Protein AF-A0A4Q5YC35-F1 (afdb_monomer_lite)

Secondary structure (DSSP, 8-state):
-HHHHHHTT-------SS--TTSPP-TT--EEEE-SSSEEEEE-SSEEEEEETTTTEEEEEEETTT-TT-----TTS--HHHHHHHHHHHHHHHHHHHHHH--

Radius of gyration: 15.9 Å; chains: 1; bounding box: 37×40×37 Å

pLDDT: mean 83.3, std 10.39, range [4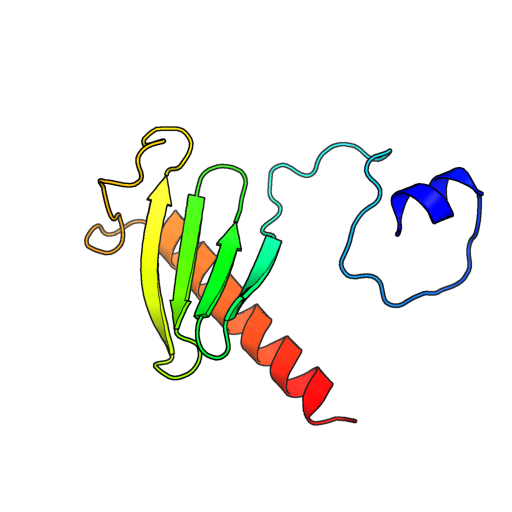7.78, 96.06]

Sequence (103 aa):
MNTVLSYAGSRVSTTSYGKSLLEQPDTTRTIFTKVNNGVYQAINSRYVLGFDADAGRALYCFNYIADAKRERNLLSQKNSAIDSIQNMMKAFLQSASDHYRNR

Structure (mmCIF, N/CA/C/O backbone):
data_AF-A0A4Q5YC35-F1
#
_entry.id   AF-A0A4Q5YC35-F1
#
loop_
_atom_site.group_PDB
_atom_site.id
_atom_site.type_symbol
_atom_site.label_atom_id
_atom_site.label_alt_id
_atom_site.label_comp_id
_atom_site.label_asym_id
_atom_site.label_entity_id
_atom_site.label_seq_id
_atom_site.pdbx_PDB_ins_code
_atom_site.Cartn_x
_atom_site.Cartn_y
_atom_site.Cartn_z
_atom_site.occupancy
_atom_site.B_iso_or_equiv
_atom_site.auth_seq_id
_atom_site.auth_comp_id
_atom_site.auth_asym_id
_atom_site.auth_atom_id
_atom_site.pdbx_PDB_model_num
ATOM 1 N N . MET A 1 1 ? 16.346 -1.890 -11.427 1.00 62.03 1 MET A N 1
ATOM 2 C CA . MET A 1 1 ? 17.087 -2.642 -12.464 1.00 62.03 1 MET A CA 1
ATOM 3 C C . MET A 1 1 ? 16.527 -2.443 -13.878 1.00 62.03 1 MET A C 1
ATOM 5 O O . MET A 1 1 ? 17.329 -2.348 -14.793 1.00 62.03 1 MET A O 1
ATOM 9 N N . ASN A 1 2 ? 15.205 -2.283 -14.074 1.00 65.81 2 ASN A N 1
ATOM 10 C CA . ASN A 1 2 ? 14.628 -2.063 -15.417 1.00 65.81 2 ASN A CA 1
ATOM 11 C C . ASN A 1 2 ? 15.160 -0.833 -16.169 1.00 65.81 2 ASN A C 1
ATOM 13 O O . ASN A 1 2 ? 15.391 -0.929 -17.365 1.00 65.81 2 ASN A O 1
ATOM 17 N N . THR A 1 3 ? 15.423 0.289 -15.492 1.00 71.19 3 THR A N 1
ATOM 18 C CA . THR A 1 3 ? 15.962 1.497 -16.147 1.00 71.19 3 THR A CA 1
ATOM 19 C C . THR A 1 3 ? 17.320 1.254 -16.811 1.00 71.19 3 THR A C 1
ATOM 21 O O . THR A 1 3 ? 17.529 1.660 -17.946 1.00 71.19 3 THR A O 1
ATOM 24 N N . VAL A 1 4 ? 18.231 0.547 -16.132 1.00 75.50 4 VAL A N 1
ATOM 25 C CA . VAL A 1 4 ? 19.581 0.260 -16.653 1.00 75.50 4 VAL A CA 1
ATOM 26 C C . VAL A 1 4 ? 19.516 -0.730 -17.816 1.00 75.50 4 VAL A C 1
ATOM 28 O O . VAL A 1 4 ? 20.183 -0.532 -18.824 1.00 75.50 4 VAL A O 1
ATOM 31 N N . LEU A 1 5 ? 18.671 -1.760 -17.708 1.00 72.81 5 LEU A N 1
ATOM 32 C CA . LEU A 1 5 ? 18.466 -2.740 -18.781 1.00 72.81 5 LEU A CA 1
ATOM 33 C C . LEU A 1 5 ? 17.832 -2.104 -20.026 1.00 72.81 5 LEU A C 1
ATOM 35 O O . LEU A 1 5 ? 18.273 -2.378 -21.140 1.00 72.81 5 LEU A O 1
ATOM 39 N N . SER A 1 6 ? 16.851 -1.219 -19.826 1.00 70.94 6 SER A N 1
ATOM 40 C CA . SER A 1 6 ? 16.214 -0.440 -20.890 1.00 70.94 6 SER A CA 1
ATOM 41 C C . SER A 1 6 ? 17.207 0.502 -21.572 1.00 70.94 6 SER A C 1
ATOM 43 O O . SER A 1 6 ? 17.196 0.592 -22.795 1.00 70.94 6 SER A O 1
ATOM 45 N N . TYR A 1 7 ? 18.081 1.164 -20.806 1.00 75.75 7 TYR A N 1
ATOM 46 C CA . TYR A 1 7 ? 19.133 2.028 -21.348 1.00 75.75 7 TYR A CA 1
ATOM 47 C C . TYR A 1 7 ? 20.177 1.237 -22.150 1.00 75.75 7 TYR A C 1
ATOM 49 O O . TYR A 1 7 ? 20.604 1.669 -23.215 1.00 75.75 7 TYR A O 1
ATOM 57 N N . ALA A 1 8 ? 20.547 0.046 -21.673 1.00 78.50 8 ALA A N 1
ATOM 58 C CA . ALA A 1 8 ? 21.496 -0.846 -22.337 1.00 78.50 8 ALA A CA 1
ATOM 59 C C . ALA A 1 8 ? 20.906 -1.603 -23.548 1.00 78.50 8 ALA A C 1
ATOM 61 O O . ALA A 1 8 ? 21.613 -2.389 -24.175 1.00 78.50 8 ALA A O 1
ATOM 62 N N . GLY A 1 9 ? 19.618 -1.416 -23.867 1.00 73.62 9 GLY A N 1
ATOM 63 C CA . GLY A 1 9 ? 18.949 -2.080 -24.992 1.00 73.62 9 GLY A CA 1
ATOM 64 C C . GLY A 1 9 ? 18.729 -3.589 -24.813 1.00 73.62 9 GLY A C 1
ATOM 65 O O . GLY A 1 9 ? 18.446 -4.288 -25.788 1.00 73.62 9 GLY A O 1
ATOM 66 N N . SER A 1 10 ? 18.849 -4.114 -23.589 1.00 71.19 10 SER A N 1
ATOM 67 C CA . SER A 1 10 ? 18.706 -5.548 -23.317 1.00 71.19 10 SER A CA 1
ATOM 68 C C . SER A 1 10 ? 17.238 -5.981 -23.361 1.00 71.19 10 SER A C 1
ATOM 70 O O . SER A 1 10 ? 16.392 -5.409 -22.677 1.00 71.19 10 SER A O 1
ATOM 72 N N . ARG A 1 11 ? 16.937 -7.023 -24.149 1.00 66.44 11 ARG A N 1
ATOM 73 C CA . ARG A 1 11 ? 15.585 -7.603 -24.314 1.00 66.44 11 ARG A CA 1
ATOM 74 C C . ARG A 1 11 ? 15.395 -8.934 -23.578 1.00 66.44 11 ARG A C 1
ATOM 76 O O . ARG A 1 11 ? 14.447 -9.663 -23.853 1.00 66.44 11 ARG A O 1
ATOM 83 N N . VAL A 1 12 ? 16.311 -9.280 -22.675 1.00 71.12 12 VAL A N 1
ATOM 84 C CA . VAL A 1 12 ? 16.250 -10.538 -21.919 1.00 71.12 12 VAL A CA 1
ATOM 85 C C . VAL A 1 12 ? 15.053 -10.511 -20.965 1.00 71.12 12 VAL A C 1
ATOM 87 O O . VAL A 1 12 ? 14.871 -9.551 -20.216 1.00 71.12 12 VAL A O 1
ATOM 90 N N . SER A 1 13 ? 14.241 -11.573 -20.983 1.00 63.94 13 SER A N 1
ATOM 91 C CA . SER A 1 13 ? 13.099 -11.712 -20.075 1.00 63.94 13 SER A CA 1
ATOM 92 C C . SER A 1 13 ? 13.596 -11.899 -18.643 1.00 63.94 13 SER A C 1
ATOM 94 O O . SER A 1 13 ? 14.311 -12.855 -18.344 1.00 63.94 13 SER A O 1
ATOM 96 N N . THR A 1 14 ? 13.239 -10.974 -17.754 1.00 67.31 14 THR A N 1
ATOM 97 C CA . THR A 1 14 ? 13.576 -11.042 -16.328 1.00 67.31 14 THR A CA 1
ATOM 98 C C . THR A 1 14 ? 12.319 -10.799 -15.502 1.00 67.31 14 THR A C 1
ATOM 100 O O . THR A 1 14 ? 11.474 -9.981 -15.868 1.00 67.31 14 THR A O 1
ATOM 103 N N . THR A 1 15 ? 12.171 -11.499 -14.373 1.00 67.69 15 THR A N 1
ATOM 104 C CA . THR A 1 15 ? 11.099 -11.177 -13.421 1.00 67.69 15 THR A CA 1
ATOM 105 C C . THR A 1 15 ? 11.473 -9.887 -12.699 1.00 67.69 15 THR A C 1
ATOM 107 O O . THR A 1 15 ? 12.364 -9.873 -11.852 1.00 67.69 15 THR A O 1
ATOM 110 N N . SER A 1 16 ? 10.809 -8.790 -13.056 1.00 65.75 16 SER A N 1
ATOM 111 C CA . SER A 1 16 ? 11.063 -7.467 -12.494 1.00 65.75 16 SER A CA 1
ATOM 112 C C . SER A 1 16 ? 9.752 -6.828 -12.059 1.00 65.75 16 SER A C 1
ATOM 114 O O . SER A 1 16 ? 8.843 -6.632 -12.858 1.00 65.75 16 SER A O 1
ATOM 116 N N . TYR A 1 17 ? 9.673 -6.472 -10.779 1.00 70.00 17 TYR A N 1
ATOM 117 C CA . TYR A 1 17 ? 8.524 -5.775 -10.194 1.00 70.00 17 TYR A CA 1
ATOM 118 C C . TYR A 1 17 ? 8.646 -4.239 -10.314 1.00 70.00 17 TYR A C 1
ATOM 120 O O . TYR A 1 17 ? 7.755 -3.494 -9.904 1.00 70.00 17 TYR A O 1
ATOM 128 N N . GLY A 1 18 ? 9.756 -3.734 -10.872 1.00 64.62 18 GLY A N 1
ATOM 129 C CA . GLY A 1 18 ? 9.990 -2.311 -11.150 1.00 64.62 18 GLY A CA 1
ATOM 130 C C . GLY A 1 18 ? 9.594 -1.917 -12.581 1.00 64.62 18 GLY A C 1
ATOM 131 O O . GLY A 1 18 ? 9.527 -2.768 -13.455 1.00 64.62 18 GLY A O 1
ATOM 132 N N . LYS A 1 19 ? 9.380 -0.623 -12.853 1.00 68.88 19 LYS A N 1
ATOM 133 C CA . LYS A 1 19 ? 9.268 -0.095 -14.235 1.00 68.88 19 LYS A CA 1
ATOM 134 C C . LYS A 1 19 ? 10.516 0.723 -14.569 1.00 68.88 19 LYS A C 1
ATOM 136 O O . LYS A 1 19 ? 11.243 1.114 -13.651 1.00 68.88 19 LYS A O 1
ATOM 141 N N . SER A 1 20 ? 10.791 0.923 -15.856 1.00 71.19 20 SER A N 1
ATOM 142 C CA . SER A 1 20 ? 11.837 1.852 -16.284 1.00 71.19 20 SER A CA 1
ATOM 143 C C . SER A 1 20 ? 11.435 3.280 -15.910 1.00 71.19 20 SER A C 1
ATOM 145 O O . SER A 1 20 ? 10.269 3.641 -16.023 1.00 71.19 20 SER A O 1
ATOM 147 N N . LEU A 1 21 ? 12.392 4.091 -15.460 1.00 75.50 21 LEU A N 1
ATOM 148 C CA . LEU A 1 21 ? 12.170 5.523 -15.203 1.00 75.50 21 LEU A CA 1
ATOM 149 C C . LEU A 1 21 ? 12.283 6.380 -16.475 1.00 75.50 21 LEU A C 1
ATOM 151 O O . LEU A 1 21 ? 12.051 7.580 -16.416 1.00 75.50 21 LEU A O 1
ATOM 155 N N . LEU A 1 22 ? 12.671 5.773 -17.602 1.00 75.25 22 LEU A N 1
ATOM 156 C CA . LEU A 1 22 ? 12.728 6.434 -18.912 1.00 75.25 22 LEU A CA 1
ATOM 157 C C . LEU A 1 22 ? 11.348 6.507 -19.587 1.00 75.25 22 LEU A C 1
ATOM 159 O O . LEU A 1 22 ? 11.168 7.238 -20.555 1.00 75.25 22 LEU A O 1
ATOM 163 N N . GLU A 1 23 ? 10.386 5.731 -19.091 1.00 75.31 23 GLU A N 1
ATOM 164 C CA . GLU A 1 23 ? 8.995 5.746 -19.539 1.00 75.31 23 GLU A CA 1
ATOM 165 C C . GLU A 1 23 ? 8.218 6.864 -18.829 1.00 75.31 23 GLU A C 1
ATOM 167 O O . GLU A 1 23 ? 8.622 7.342 -17.767 1.00 75.31 23 GLU A O 1
ATOM 172 N N . GLN A 1 24 ? 7.079 7.279 -19.396 1.00 74.88 24 GLN A N 1
ATOM 173 C CA . GLN A 1 24 ? 6.228 8.278 -18.747 1.00 74.88 24 GLN A CA 1
ATOM 174 C C . GLN A 1 24 ? 5.811 7.821 -17.335 1.00 74.88 24 GLN A C 1
ATOM 176 O O . GLN A 1 24 ? 5.459 6.651 -17.143 1.00 74.88 24 GLN A O 1
ATOM 181 N N . PRO A 1 25 ? 5.823 8.729 -16.341 1.00 69.81 25 PRO A N 1
ATOM 182 C CA . PRO A 1 25 ? 5.476 8.384 -14.972 1.00 69.81 25 PRO A CA 1
ATOM 183 C C . PRO A 1 25 ? 4.009 7.960 -14.865 1.00 69.81 25 PRO A C 1
ATOM 185 O O . PRO A 1 25 ? 3.086 8.726 -15.130 1.00 69.81 25 PRO A O 1
ATOM 188 N N . ASP A 1 26 ? 3.807 6.720 -14.429 1.00 74.12 26 ASP A N 1
ATOM 189 C CA . ASP A 1 26 ? 2.497 6.149 -14.133 1.00 74.12 26 ASP A CA 1
ATOM 190 C C . ASP A 1 26 ? 1.969 6.714 -12.805 1.00 74.12 26 ASP A C 1
ATOM 192 O O . ASP A 1 26 ? 2.375 6.293 -11.719 1.00 74.12 26 ASP A O 1
ATOM 196 N N . THR A 1 27 ? 1.072 7.696 -12.895 1.00 71.88 27 THR A N 1
ATOM 197 C CA . THR A 1 27 ? 0.505 8.416 -11.740 1.00 71.88 27 THR A CA 1
ATOM 198 C C . THR A 1 27 ? -0.533 7.608 -10.961 1.00 71.88 27 THR A C 1
ATOM 200 O O . THR A 1 27 ? -0.901 7.991 -9.844 1.00 71.88 27 THR A O 1
ATOM 203 N N . THR A 1 28 ? -0.985 6.486 -11.526 1.00 77.50 28 THR A N 1
ATOM 204 C CA . THR A 1 28 ? -1.990 5.591 -10.931 1.00 77.50 28 THR A CA 1
ATOM 205 C C . THR A 1 28 ? -1.370 4.431 -10.161 1.00 77.50 28 THR A C 1
ATOM 207 O O . THR A 1 28 ? -2.071 3.669 -9.493 1.00 77.50 28 THR A O 1
ATOM 210 N N . ARG A 1 29 ? -0.045 4.293 -10.233 1.00 83.75 29 ARG A N 1
ATOM 211 C CA . ARG A 1 29 ? 0.670 3.163 -9.663 1.00 83.75 29 ARG A CA 1
ATOM 212 C C . ARG A 1 29 ? 0.670 3.186 -8.135 1.00 83.75 29 ARG A C 1
ATOM 214 O O . ARG A 1 29 ? 1.004 4.189 -7.507 1.00 83.75 29 ARG A O 1
ATOM 221 N N . THR A 1 30 ? 0.422 2.013 -7.560 1.00 89.38 30 THR A N 1
ATOM 222 C CA . THR A 1 30 ? 0.681 1.717 -6.149 1.00 89.38 30 THR A CA 1
ATOM 223 C C . THR A 1 30 ? 1.919 0.828 -6.038 1.00 89.38 30 THR A C 1
ATOM 225 O O . THR A 1 30 ? 2.062 -0.165 -6.753 1.00 89.38 30 THR A O 1
ATOM 228 N N . ILE A 1 31 ? 2.838 1.208 -5.159 1.00 90.19 31 ILE A N 1
ATOM 229 C CA . ILE A 1 31 ? 4.057 0.477 -4.821 1.00 90.19 31 ILE A CA 1
ATOM 230 C C . ILE A 1 31 ? 3.849 -0.227 -3.489 1.00 90.19 31 ILE A C 1
ATOM 232 O O . ILE A 1 31 ? 3.370 0.386 -2.539 1.00 90.19 31 ILE A O 1
ATOM 236 N N . PHE A 1 32 ? 4.258 -1.491 -3.412 1.00 91.75 32 PHE A N 1
ATOM 237 C CA . PHE A 1 32 ? 4.201 -2.287 -2.192 1.00 91.75 32 PHE A CA 1
ATOM 238 C C . PHE A 1 32 ? 5.609 -2.527 -1.657 1.00 91.75 32 PHE A C 1
ATOM 240 O O . PHE A 1 32 ? 6.534 -2.819 -2.417 1.00 91.75 32 PHE A O 1
ATOM 247 N N . THR A 1 33 ? 5.779 -2.395 -0.348 1.00 91.69 33 THR A N 1
ATOM 248 C CA . THR A 1 33 ? 7.061 -2.562 0.346 1.00 91.69 33 THR A CA 1
ATOM 249 C C . THR A 1 33 ? 6.840 -3.341 1.638 1.00 91.69 33 THR A C 1
ATOM 251 O O . THR A 1 33 ? 5.799 -3.204 2.280 1.00 91.69 33 THR A O 1
ATOM 254 N N . LYS A 1 34 ? 7.812 -4.174 2.020 1.00 91.44 34 LYS A N 1
ATOM 255 C CA . LYS A 1 34 ? 7.841 -4.831 3.328 1.00 91.44 34 LYS A CA 1
ATOM 256 C C . LYS A 1 34 ? 8.704 -3.988 4.265 1.00 91.44 34 LYS A C 1
ATOM 258 O O . LYS A 1 34 ? 9.896 -3.833 4.018 1.00 91.44 34 LYS A O 1
ATOM 263 N N . VAL A 1 35 ? 8.103 -3.439 5.318 1.00 89.94 35 VAL A N 1
ATOM 264 C CA . VAL A 1 35 ? 8.794 -2.563 6.281 1.00 89.94 35 VAL A CA 1
ATOM 265 C C . VAL A 1 35 ? 9.497 -3.388 7.352 1.00 89.94 35 VAL A C 1
ATOM 267 O O . VAL A 1 35 ? 10.626 -3.093 7.729 1.00 89.94 35 VAL A O 1
ATOM 270 N N . ASN A 1 36 ? 8.825 -4.426 7.848 1.00 90.56 36 ASN A N 1
ATOM 271 C CA . ASN A 1 36 ? 9.371 -5.395 8.794 1.00 90.56 36 ASN A CA 1
ATOM 272 C C . ASN A 1 36 ? 8.647 -6.743 8.620 1.00 90.56 36 ASN A C 1
ATOM 274 O O . ASN A 1 36 ? 7.928 -6.933 7.640 1.00 90.56 36 ASN A O 1
ATOM 278 N N . ASN A 1 37 ? 8.842 -7.696 9.537 1.00 83.56 37 ASN A N 1
ATOM 279 C CA . ASN A 1 37 ? 8.276 -9.039 9.385 1.00 83.56 37 ASN A CA 1
ATOM 280 C C . ASN A 1 37 ? 6.746 -9.084 9.275 1.00 83.56 37 ASN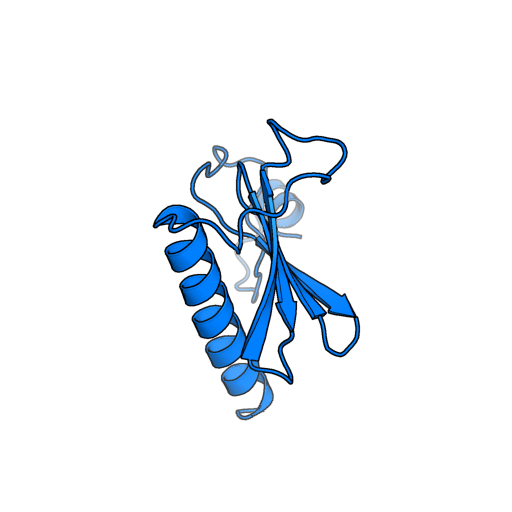 A C 1
ATOM 282 O O . ASN A 1 37 ? 6.272 -9.887 8.476 1.00 83.56 37 ASN A O 1
ATOM 286 N N . GLY A 1 38 ? 6.018 -8.214 9.982 1.00 86.56 38 GLY A N 1
ATOM 287 C CA . GLY A 1 38 ? 4.548 -8.205 9.995 1.00 86.56 38 GLY A CA 1
ATOM 288 C C . GLY A 1 38 ? 3.909 -7.024 9.258 1.00 86.56 38 GLY A C 1
ATOM 289 O O . GLY A 1 38 ? 2.720 -7.056 8.956 1.00 86.56 38 GLY A O 1
ATOM 290 N N . VAL A 1 39 ? 4.672 -5.974 8.932 1.00 92.81 39 VAL A N 1
ATOM 291 C CA . VAL A 1 39 ? 4.129 -4.729 8.366 1.00 92.81 39 VAL A CA 1
ATOM 292 C C . VAL A 1 39 ? 4.547 -4.532 6.916 1.00 92.81 39 VAL A C 1
ATOM 294 O O . VAL A 1 39 ? 5.733 -4.414 6.589 1.00 92.81 39 VAL A O 1
ATOM 297 N N . TYR A 1 40 ? 3.540 -4.392 6.061 1.00 94.88 40 TYR A N 1
ATOM 298 C CA . TYR A 1 40 ? 3.663 -3.989 4.667 1.00 94.88 40 TYR A CA 1
ATOM 299 C C . TYR A 1 40 ? 3.155 -2.561 4.478 1.00 94.88 40 TYR A C 1
ATOM 301 O O . TYR A 1 40 ? 2.291 -2.082 5.212 1.00 94.88 40 TYR A O 1
ATOM 309 N N . GLN A 1 41 ? 3.684 -1.868 3.478 1.00 95.12 41 GLN A N 1
ATOM 310 C CA . GLN A 1 41 ? 3.249 -0.535 3.086 1.00 95.12 41 GLN A CA 1
ATOM 311 C C . GLN A 1 41 ? 2.810 -0.509 1.629 1.00 95.12 41 G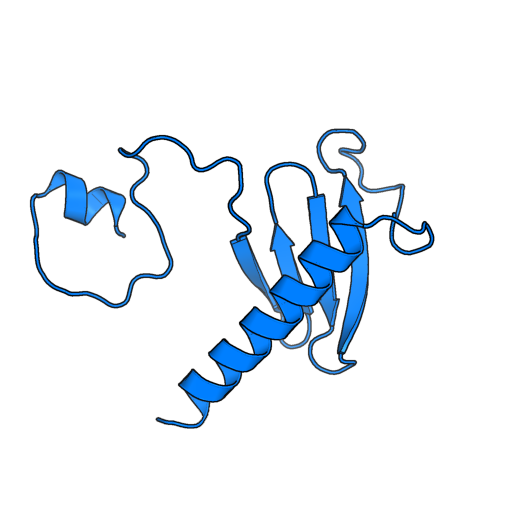LN A C 1
ATOM 313 O O . GLN A 1 41 ? 3.503 -1.042 0.766 1.00 95.12 41 GLN A O 1
ATOM 318 N N . ALA A 1 42 ? 1.676 0.137 1.364 1.00 94.25 42 ALA A N 1
ATOM 319 C CA . ALA A 1 42 ? 1.247 0.527 0.027 1.00 94.25 42 ALA A CA 1
ATOM 320 C C . ALA A 1 42 ? 1.388 2.043 -0.117 1.00 94.25 42 ALA A C 1
ATOM 322 O O . ALA A 1 42 ? 0.884 2.800 0.714 1.00 94.25 42 ALA A O 1
ATOM 323 N N . ILE A 1 43 ? 2.078 2.480 -1.165 1.00 93.12 43 ILE A N 1
ATOM 324 C CA . ILE A 1 43 ? 2.378 3.886 -1.437 1.00 93.12 43 ILE A CA 1
ATOM 325 C C . ILE A 1 43 ? 1.910 4.197 -2.851 1.00 93.12 43 ILE A C 1
ATOM 327 O O . ILE A 1 43 ? 2.376 3.573 -3.803 1.00 93.12 43 ILE A O 1
ATOM 331 N N . ASN A 1 44 ? 1.007 5.158 -3.000 1.00 90.81 44 ASN A N 1
ATOM 332 C CA . ASN A 1 44 ? 0.654 5.714 -4.306 1.00 90.81 44 ASN A CA 1
ATOM 333 C C . ASN A 1 44 ? 1.003 7.204 -4.355 1.00 90.81 44 ASN A C 1
ATOM 335 O O . ASN A 1 44 ? 1.691 7.702 -3.473 1.00 90.81 44 ASN A O 1
ATOM 339 N N . SER A 1 45 ? 0.529 7.923 -5.371 1.00 88.19 45 SER A N 1
ATOM 340 C CA . SER A 1 45 ? 0.825 9.346 -5.579 1.00 88.19 45 SER A CA 1
ATOM 341 C C . SER A 1 45 ? 0.318 10.299 -4.483 1.00 88.19 45 SER A C 1
ATOM 343 O O . SER A 1 45 ? 0.697 11.471 -4.486 1.00 88.19 45 SER A O 1
ATOM 345 N N . ARG A 1 46 ? -0.532 9.839 -3.552 1.00 89.75 46 ARG A N 1
ATOM 346 C CA . ARG A 1 46 ? -1.148 10.694 -2.521 1.00 89.75 46 ARG A CA 1
ATOM 347 C C . ARG A 1 46 ? -1.155 10.097 -1.117 1.00 89.75 46 ARG A C 1
ATOM 349 O O . ARG A 1 46 ? -1.144 10.842 -0.138 1.00 89.75 46 ARG A O 1
ATOM 356 N N . TYR A 1 47 ? -1.197 8.776 -1.008 1.00 92.50 47 TYR A N 1
ATOM 357 C CA . TYR A 1 47 ? -1.424 8.067 0.240 1.00 92.50 47 TYR A CA 1
ATOM 358 C C . TYR A 1 47 ? -0.313 7.072 0.549 1.00 92.50 47 TYR A C 1
ATOM 360 O O . TYR A 1 47 ? 0.257 6.442 -0.344 1.00 92.50 47 TYR A O 1
ATOM 368 N N . VAL A 1 48 ? -0.064 6.903 1.846 1.00 93.75 48 VAL A N 1
ATOM 369 C CA . VAL A 1 48 ? 0.711 5.794 2.400 1.00 93.75 48 VAL A CA 1
ATOM 370 C C . VAL A 1 48 ? -0.164 5.019 3.380 1.00 93.75 48 VAL A C 1
ATOM 372 O O . VAL A 1 48 ? -0.677 5.585 4.347 1.00 93.75 48 VAL A O 1
ATOM 375 N N . LEU A 1 49 ? -0.341 3.728 3.114 1.00 95.06 49 LEU A N 1
ATOM 376 C CA . LEU A 1 49 ? -1.093 2.788 3.939 1.00 95.06 49 LEU A CA 1
ATOM 377 C C . LEU A 1 49 ? -0.119 1.799 4.579 1.00 95.06 49 LEU A C 1
ATOM 379 O O . LEU A 1 49 ? 0.602 1.114 3.860 1.00 95.06 49 LEU A O 1
ATOM 383 N N . GLY A 1 50 ? -0.130 1.693 5.904 1.00 95.12 50 GLY A N 1
ATOM 384 C 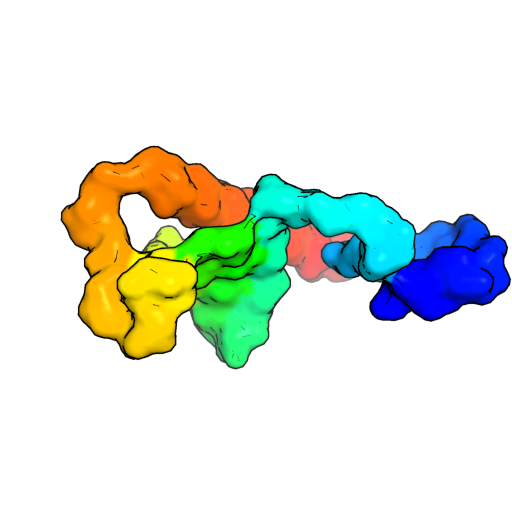CA . GLY A 1 50 ? 0.507 0.599 6.635 1.00 95.12 50 GLY A CA 1
ATOM 385 C C . GLY A 1 50 ? -0.490 -0.525 6.883 1.00 95.12 50 GLY A C 1
ATOM 386 O O . GLY A 1 50 ? -1.607 -0.269 7.335 1.00 95.12 50 GLY A O 1
ATOM 387 N N . PHE A 1 51 ? -0.090 -1.759 6.610 1.00 96.06 51 PHE A N 1
ATOM 388 C CA . PHE A 1 51 ? -0.929 -2.944 6.718 1.00 96.06 51 PHE A CA 1
ATOM 389 C C . PHE A 1 51 ? -0.211 -4.028 7.513 1.00 96.06 51 PHE A C 1
ATOM 391 O O . PHE A 1 51 ? 0.934 -4.363 7.216 1.00 96.06 51 PHE A O 1
ATOM 398 N N . ASP A 1 52 ? -0.895 -4.556 8.518 1.00 94.12 52 ASP A N 1
ATOM 399 C CA . ASP A 1 52 ? -0.455 -5.714 9.283 1.00 94.12 52 ASP A CA 1
ATOM 400 C C . ASP A 1 52 ? -0.882 -6.973 8.528 1.00 94.12 52 ASP A C 1
ATOM 402 O O . ASP A 1 52 ? -2.079 -7.239 8.371 1.00 94.12 52 ASP A O 1
ATOM 406 N N . ALA A 1 53 ? 0.097 -7.700 7.995 1.00 89.81 53 ALA A N 1
ATOM 407 C CA . ALA A 1 53 ? -0.147 -8.906 7.217 1.00 89.81 53 ALA A CA 1
ATOM 408 C C . ALA A 1 53 ? -0.612 -10.076 8.094 1.00 89.81 53 ALA A C 1
ATOM 410 O O . ALA A 1 53 ? -1.390 -10.898 7.613 1.00 89.81 53 ALA A O 1
ATOM 411 N N . ASP A 1 54 ? -0.200 -10.117 9.364 1.00 88.19 54 ASP A N 1
ATOM 412 C CA . ASP A 1 54 ? -0.558 -11.187 10.298 1.00 88.19 54 ASP A CA 1
ATOM 413 C C . ASP A 1 54 ? -1.993 -10.996 10.809 1.00 88.19 54 ASP A C 1
ATOM 415 O O . ASP A 1 54 ? -2.795 -11.930 10.828 1.00 88.19 54 ASP A O 1
ATOM 419 N N . ALA A 1 55 ? -2.355 -9.758 11.162 1.00 89.69 55 ALA A N 1
ATOM 420 C CA . ALA A 1 55 ? -3.701 -9.406 11.616 1.00 89.69 55 ALA A CA 1
ATOM 421 C C . ALA A 1 55 ? -4.694 -9.137 10.468 1.00 89.69 55 ALA A C 1
ATOM 423 O O . ALA A 1 55 ? -5.884 -8.930 10.718 1.00 89.69 55 ALA A O 1
ATOM 424 N N . GLY A 1 56 ? -4.227 -9.076 9.217 1.00 89.19 56 GLY A N 1
ATOM 425 C CA . GLY A 1 56 ? -5.068 -8.858 8.038 1.00 89.19 56 GLY A CA 1
ATOM 426 C C . GLY A 1 56 ? -5.7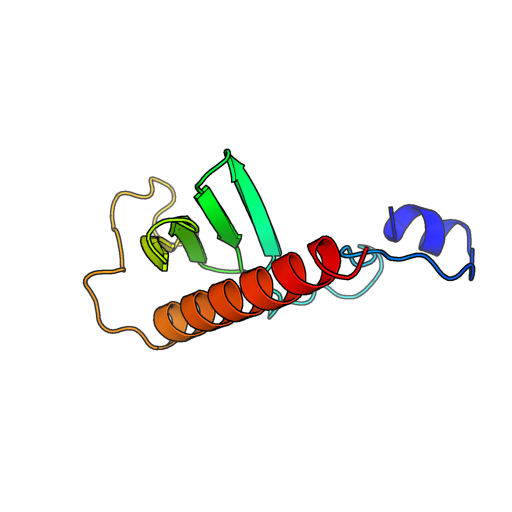76 -7.498 8.003 1.00 89.19 56 GLY A C 1
ATOM 427 O O . GLY A 1 56 ? -6.845 -7.375 7.392 1.00 89.19 56 GLY A O 1
ATOM 428 N N . ARG A 1 57 ? -5.214 -6.469 8.653 1.00 91.81 57 ARG A N 1
ATOM 429 C CA . ARG A 1 57 ? -5.859 -5.153 8.810 1.00 91.81 57 ARG A CA 1
ATOM 430 C C . ARG A 1 57 ? -4.909 -3.984 8.582 1.00 91.81 57 ARG A C 1
ATOM 432 O O . ARG A 1 57 ? -3.711 -4.056 8.843 1.00 91.81 57 ARG A O 1
ATOM 439 N N . ALA A 1 58 ? -5.473 -2.858 8.155 1.00 93.62 58 ALA A N 1
ATOM 440 C CA . ALA A 1 58 ? -4.730 -1.611 8.067 1.00 93.62 58 ALA A CA 1
ATOM 441 C C . ALA A 1 58 ? -4.411 -1.049 9.464 1.00 93.62 58 ALA A C 1
ATOM 443 O O . ALA A 1 58 ? -5.257 -1.053 10.359 1.00 93.62 58 ALA A O 1
ATOM 444 N N . LEU A 1 59 ? -3.188 -0.545 9.629 1.00 93.50 59 LEU A N 1
ATOM 445 C CA . LEU A 1 59 ? -2.695 0.098 10.850 1.00 93.50 59 LEU A CA 1
ATOM 446 C C . LEU A 1 59 ? -2.844 1.620 10.782 1.00 93.50 59 LEU A C 1
ATOM 448 O O . LEU A 1 59 ? -3.266 2.260 11.744 1.00 93.50 59 LEU A O 1
ATOM 452 N N . TYR A 1 60 ? -2.512 2.201 9.631 1.00 93.44 60 TYR A N 1
ATOM 453 C CA . TYR A 1 60 ? -2.644 3.631 9.374 1.00 93.44 60 TYR A CA 1
ATOM 454 C C . TYR A 1 60 ? -2.806 3.912 7.887 1.00 93.44 60 TYR A C 1
ATOM 456 O O . TYR A 1 60 ? -2.306 3.159 7.053 1.00 93.44 60 TYR A O 1
ATOM 464 N N . CYS A 1 61 ? -3.447 5.030 7.560 1.00 93.56 61 CYS A N 1
ATOM 465 C CA . CYS A 1 61 ? -3.457 5.598 6.218 1.00 93.56 61 CYS A CA 1
ATOM 466 C C . CYS A 1 61 ? -3.272 7.111 6.310 1.00 93.56 61 CYS A C 1
ATOM 468 O O . CYS A 1 61 ? -4.088 7.787 6.933 1.00 93.56 61 CYS A O 1
ATOM 470 N N . PHE A 1 62 ? -2.238 7.650 5.669 1.00 94.12 62 PHE A N 1
ATOM 471 C CA . PHE A 1 62 ? -1.943 9.084 5.681 1.00 94.12 62 PHE A CA 1
ATOM 472 C C . PHE A 1 62 ? -1.943 9.652 4.269 1.00 94.12 62 PHE A C 1
ATOM 474 O O . PHE A 1 62 ? -1.446 9.013 3.342 1.00 94.12 62 PHE A O 1
ATOM 481 N N . ASN A 1 63 ? -2.455 10.872 4.109 1.00 92.19 63 ASN A N 1
ATOM 482 C CA . ASN A 1 63 ? -2.240 11.665 2.901 1.00 92.19 63 ASN A CA 1
ATOM 483 C C . ASN A 1 63 ? -0.924 12.434 3.057 1.00 92.19 63 ASN A C 1
ATOM 485 O O . ASN A 1 63 ? -0.912 13.517 3.633 1.00 92.19 63 ASN A O 1
ATOM 489 N N . TYR A 1 64 ? 0.178 11.884 2.556 1.00 88.31 64 TYR A N 1
ATOM 490 C CA . TYR A 1 64 ? 1.507 12.453 2.797 1.00 88.31 64 TYR A CA 1
ATOM 491 C C . TYR A 1 64 ? 1.759 13.770 2.041 1.00 88.31 64 TYR A C 1
ATOM 493 O O . TYR A 1 64 ? 2.730 14.459 2.342 1.00 88.31 64 TYR A O 1
ATOM 501 N N . ILE A 1 65 ? 0.893 14.131 1.084 1.00 88.19 65 ILE A N 1
ATOM 502 C CA . ILE A 1 65 ? 0.942 15.421 0.381 1.00 88.19 65 ILE A CA 1
ATOM 503 C C . ILE A 1 65 ? 0.329 16.528 1.246 1.00 88.19 65 ILE A C 1
ATOM 505 O O . ILE A 1 65 ? 0.907 17.599 1.390 1.00 88.19 65 ILE A O 1
ATOM 509 N N . ALA A 1 66 ? -0.848 16.275 1.825 1.00 88.50 66 ALA A N 1
ATOM 510 C CA . ALA A 1 66 ? -1.565 17.262 2.641 1.00 88.50 66 ALA A CA 1
ATOM 511 C C . ALA A 1 66 ? -1.184 17.222 4.133 1.00 88.50 66 ALA A C 1
ATOM 513 O O . ALA A 1 66 ? -1.559 18.110 4.899 1.00 88.50 66 ALA A O 1
ATOM 514 N N . ASP A 1 67 ? -0.491 16.169 4.558 1.00 88.62 67 ASP A N 1
ATOM 515 C CA . ASP A 1 67 ? -0.084 15.927 5.935 1.00 88.62 67 ASP A CA 1
ATOM 516 C C . ASP A 1 67 ? 1.313 15.295 5.970 1.00 88.62 67 ASP A C 1
ATOM 518 O O . ASP A 1 67 ? 1.496 14.097 6.199 1.00 88.62 67 ASP A O 1
ATOM 522 N N . ALA A 1 68 ? 2.321 16.133 5.721 1.00 83.94 68 ALA A N 1
ATOM 523 C CA . ALA A 1 68 ? 3.722 15.721 5.716 1.00 83.94 68 ALA A CA 1
ATOM 524 C C . ALA A 1 68 ? 4.184 15.158 7.075 1.00 83.94 68 ALA A C 1
ATOM 526 O O . ALA A 1 68 ? 5.079 14.313 7.114 1.00 83.94 68 ALA A O 1
ATOM 527 N N . LYS A 1 69 ? 3.559 15.593 8.180 1.00 87.31 69 LYS A N 1
ATOM 528 C CA . LYS A 1 69 ? 3.864 15.123 9.541 1.00 87.31 69 LYS A CA 1
ATOM 529 C C . LYS A 1 69 ? 3.157 13.816 9.910 1.00 87.31 69 LYS A C 1
ATOM 531 O O . LYS A 1 69 ? 3.543 13.199 10.897 1.00 87.31 69 LYS A O 1
ATOM 536 N N . ARG A 1 70 ? 2.196 13.355 9.095 1.00 85.88 70 ARG A N 1
ATOM 537 C CA . ARG A 1 70 ? 1.444 12.099 9.285 1.00 85.88 70 ARG A CA 1
ATOM 538 C C . ARG A 1 70 ? 0.694 12.053 10.620 1.00 85.88 70 ARG A C 1
ATOM 540 O O . ARG A 1 70 ? 0.654 11.026 11.290 1.00 85.88 70 ARG A O 1
ATOM 547 N N . GLU A 1 71 ? 0.103 13.174 11.008 1.00 87.12 71 GLU A N 1
ATOM 548 C CA . GLU A 1 71 ? -0.635 13.305 12.268 1.00 87.12 71 GLU A CA 1
ATOM 549 C C . GLU A 1 71 ? -2.102 12.858 12.126 1.00 87.12 71 GLU A C 1
ATOM 551 O O . GLU A 1 71 ? -2.737 12.447 13.098 1.00 87.12 71 GLU A O 1
ATOM 556 N N . ARG A 1 72 ? -2.657 12.893 10.909 1.00 87.38 72 ARG A N 1
ATOM 557 C CA . ARG A 1 72 ? -4.071 12.619 10.620 1.00 87.38 72 ARG A CA 1
ATOM 558 C C . ARG A 1 72 ? -4.256 11.255 9.972 1.00 87.38 72 ARG A C 1
ATOM 560 O O . ARG A 1 72 ? -4.223 11.116 8.749 1.00 87.38 72 ARG A O 1
ATOM 567 N N . ASN A 1 73 ? -4.509 10.245 10.803 1.00 90.88 73 ASN A N 1
ATOM 568 C CA . ASN A 1 73 ? -4.866 8.912 10.325 1.00 90.88 73 ASN A CA 1
ATOM 569 C C . ASN A 1 73 ? -6.272 8.919 9.708 1.00 90.88 73 ASN A C 1
ATOM 571 O O . ASN A 1 73 ? -7.254 9.256 10.366 1.00 90.88 73 ASN A O 1
ATOM 575 N N . LEU A 1 74 ? -6.361 8.518 8.444 1.00 91.25 74 LEU A N 1
ATOM 576 C CA . LEU A 1 74 ? -7.593 8.532 7.665 1.00 91.25 74 LEU A CA 1
ATOM 577 C C . LEU A 1 74 ? -8.392 7.223 7.758 1.00 91.25 74 LEU A C 1
ATOM 579 O O . LEU A 1 74 ? -9.460 7.133 7.163 1.00 91.25 74 LEU A O 1
ATOM 583 N N . LEU A 1 75 ? -7.915 6.213 8.495 1.00 89.06 75 LEU A N 1
ATOM 584 C CA . LEU A 1 75 ? -8.613 4.923 8.616 1.00 89.06 75 LEU A CA 1
ATOM 585 C C . LEU A 1 75 ? -9.981 5.001 9.300 1.00 89.06 75 LEU A C 1
ATOM 587 O O . LEU A 1 75 ? -10.833 4.156 9.051 1.00 89.06 75 LEU A O 1
ATOM 591 N N . SER A 1 76 ? -10.194 5.989 10.166 1.00 83.06 76 SER A N 1
ATOM 592 C CA . SER A 1 76 ? -11.473 6.201 10.851 1.00 83.06 76 SER A CA 1
ATOM 593 C C . SER A 1 76 ? -12.524 6.877 9.964 1.00 83.06 76 SER A C 1
ATOM 595 O O . SER A 1 76 ? -13.687 6.967 10.354 1.00 83.06 76 SER A O 1
ATOM 597 N N . GLN A 1 77 ? -12.141 7.352 8.776 1.00 84.94 77 GLN A N 1
ATOM 598 C CA . GLN A 1 77 ? -13.032 8.031 7.844 1.00 84.94 77 GLN A CA 1
ATOM 599 C C . GLN A 1 77 ? -13.410 7.100 6.696 1.00 84.94 77 GLN A C 1
ATOM 601 O O . GLN A 1 77 ? -12.558 6.443 6.101 1.00 84.94 77 GLN A O 1
ATOM 606 N N . LYS A 1 78 ? -14.696 7.085 6.333 1.00 80.88 78 LYS A N 1
ATOM 607 C CA . LYS A 1 78 ? -15.158 6.340 5.160 1.00 80.88 78 LYS A CA 1
ATOM 608 C C . LYS A 1 78 ? -14.611 7.011 3.900 1.00 80.88 78 LYS A C 1
ATOM 610 O O . LYS A 1 78 ? -15.001 8.132 3.577 1.00 80.88 78 LYS A O 1
ATOM 615 N N . ASN A 1 79 ? -13.695 6.342 3.205 1.00 85.94 79 ASN A N 1
ATOM 616 C CA . ASN A 1 79 ? -13.035 6.886 2.024 1.00 85.94 79 ASN A CA 1
ATOM 617 C C . ASN A 1 79 ? -12.739 5.768 1.017 1.00 85.94 79 ASN A C 1
ATOM 619 O O . ASN A 1 79 ? -11.887 4.913 1.251 1.00 85.94 79 ASN A O 1
ATOM 623 N N . SER A 1 80 ? -13.396 5.830 -0.141 1.00 86.62 80 SER A N 1
ATOM 624 C CA . SER A 1 80 ? -13.288 4.817 -1.196 1.00 86.62 80 SER A CA 1
ATOM 625 C C . SER A 1 80 ? -11.870 4.650 -1.747 1.00 86.62 80 SER A C 1
ATOM 627 O O . SER A 1 80 ? -11.504 3.558 -2.182 1.00 86.62 80 SER A O 1
ATOM 629 N N . ALA A 1 81 ? -11.040 5.697 -1.708 1.00 86.06 81 ALA A N 1
ATOM 630 C CA . ALA A 1 81 ? -9.644 5.597 -2.122 1.00 86.06 81 ALA A CA 1
ATOM 631 C C . ALA A 1 81 ? -8.831 4.736 -1.145 1.00 86.06 81 ALA A C 1
ATOM 633 O O . ALA A 1 81 ? -7.963 3.976 -1.570 1.00 86.06 81 ALA A O 1
ATOM 634 N N . ILE A 1 82 ? -9.134 4.817 0.152 1.00 88.56 82 ILE A N 1
ATOM 635 C CA . ILE A 1 82 ? -8.471 4.016 1.188 1.00 88.56 82 ILE A CA 1
ATOM 636 C C . ILE A 1 82 ? -8.905 2.560 1.065 1.00 88.56 82 ILE A C 1
ATOM 638 O O . ILE A 1 82 ? -8.050 1.676 1.052 1.00 88.56 82 ILE A O 1
ATOM 642 N N . ASP A 1 83 ? -10.207 2.322 0.897 1.00 90.56 83 ASP A N 1
ATOM 643 C CA . ASP A 1 83 ? -10.760 0.979 0.691 1.00 90.56 83 ASP A CA 1
ATOM 644 C C . ASP A 1 83 ? -10.122 0.304 -0.534 1.00 90.56 83 ASP A C 1
ATOM 646 O O . ASP A 1 83 ? -9.718 -0.859 -0.484 1.00 90.56 83 ASP A O 1
ATOM 650 N N . SER A 1 84 ? -9.951 1.059 -1.624 1.00 90.50 84 SER A N 1
ATOM 651 C CA . SER A 1 84 ? -9.282 0.589 -2.838 1.00 90.50 84 SER A CA 1
ATOM 652 C C . SER A 1 84 ? -7.829 0.174 -2.578 1.00 90.50 84 SER A C 1
ATOM 654 O O . SER A 1 84 ? -7.435 -0.942 -2.921 1.00 90.50 84 SER A O 1
ATOM 656 N N . ILE A 1 85 ? -7.037 1.012 -1.896 1.00 91.25 85 ILE A N 1
ATOM 657 C CA . ILE A 1 85 ? -5.632 0.696 -1.577 1.00 91.25 85 ILE A CA 1
ATOM 658 C C . ILE A 1 85 ? -5.537 -0.510 -0.632 1.00 91.25 85 ILE A C 1
ATOM 660 O O . ILE A 1 85 ? -4.653 -1.353 -0.802 1.00 91.25 85 ILE A O 1
ATOM 664 N N . GLN A 1 86 ? -6.448 -0.636 0.335 1.00 92.25 86 GLN A N 1
ATOM 665 C CA . GLN A 1 86 ? -6.503 -1.808 1.212 1.00 92.25 86 GLN A CA 1
ATOM 666 C C . GLN A 1 86 ? -6.787 -3.091 0.427 1.00 92.25 86 GLN A C 1
ATOM 668 O O . GLN A 1 86 ? -6.122 -4.104 0.649 1.00 92.25 86 GLN A O 1
ATOM 673 N N . ASN A 1 87 ? -7.732 -3.056 -0.513 1.00 92.00 87 ASN A N 1
ATOM 674 C CA . ASN A 1 87 ? -8.033 -4.205 -1.366 1.00 92.00 87 ASN A CA 1
ATOM 675 C C . ASN A 1 87 ? -6.848 -4.566 -2.271 1.00 92.00 87 ASN A C 1
ATOM 677 O O . ASN A 1 87 ? -6.508 -5.742 -2.385 1.00 92.00 87 ASN A O 1
ATOM 681 N N . MET A 1 88 ? -6.166 -3.569 -2.843 1.00 91.94 88 MET A N 1
ATOM 682 C CA . MET A 1 88 ? -4.941 -3.797 -3.615 1.00 91.94 88 MET A CA 1
ATOM 683 C C . MET A 1 88 ? -3.832 -4.430 -2.764 1.00 91.94 88 MET A C 1
ATOM 685 O O . MET A 1 88 ? -3.150 -5.335 -3.238 1.00 91.94 88 MET A O 1
ATOM 689 N N . MET A 1 89 ? -3.667 -4.003 -1.507 1.00 93.56 89 MET A N 1
ATOM 690 C CA . MET A 1 89 ? -2.704 -4.611 -0.583 1.00 93.56 89 MET A CA 1
ATOM 691 C C . MET A 1 89 ? -3.035 -6.081 -0.307 1.00 93.56 89 MET A C 1
ATOM 693 O O . MET A 1 89 ? -2.151 -6.932 -0.372 1.00 93.56 89 MET A O 1
ATOM 697 N N . LYS A 1 90 ? -4.307 -6.401 -0.044 1.00 92.44 90 LYS A N 1
ATOM 698 C CA . LYS A 1 90 ? -4.743 -7.790 0.164 1.00 92.44 90 LYS A CA 1
ATOM 699 C C . LYS A 1 90 ? -4.461 -8.655 -1.066 1.00 92.44 90 LYS A C 1
ATOM 701 O O . LYS A 1 90 ? -3.898 -9.735 -0.921 1.00 92.44 90 LYS A O 1
ATOM 706 N N . ALA A 1 91 ? -4.783 -8.157 -2.260 1.00 90.56 91 ALA A N 1
ATOM 707 C CA . ALA A 1 91 ? -4.499 -8.853 -3.513 1.00 90.56 91 ALA A CA 1
ATOM 708 C C . ALA A 1 91 ? -2.988 -9.052 -3.734 1.00 90.56 91 ALA A C 1
ATOM 710 O O . ALA A 1 91 ? -2.557 -10.131 -4.127 1.00 90.56 91 ALA A O 1
ATOM 711 N N . PHE A 1 92 ? -2.166 -8.042 -3.428 1.00 90.88 92 PHE A N 1
ATOM 712 C CA . PHE A 1 92 ? -0.709 -8.160 -3.499 1.00 90.88 92 PHE A CA 1
ATOM 713 C C . PHE A 1 92 ? -0.175 -9.251 -2.564 1.00 90.88 92 PHE A C 1
ATOM 715 O O . PHE A 1 92 ? 0.637 -10.072 -2.991 1.00 90.88 92 PHE A O 1
ATOM 722 N N . LEU A 1 93 ? -0.634 -9.281 -1.309 1.00 89.94 93 LEU A N 1
ATOM 723 C CA . LEU A 1 93 ? -0.215 -10.291 -0.336 1.00 89.94 93 LEU A CA 1
ATOM 724 C C . LEU A 1 93 ? -0.636 -11.701 -0.762 1.00 89.94 93 LEU A C 1
ATOM 726 O O . LEU A 1 93 ? 0.171 -12.616 -0.640 1.00 89.94 93 LEU A O 1
ATOM 730 N N . GLN A 1 94 ? -1.839 -11.866 -1.321 1.00 88.06 94 GLN A N 1
ATOM 731 C CA . GLN A 1 94 ? -2.294 -13.142 -1.886 1.00 88.06 94 GLN A CA 1
ATOM 732 C C . GLN A 1 94 ? -1.361 -13.622 -3.007 1.00 88.06 94 GLN A C 1
ATOM 734 O O . GLN A 1 94 ? -0.793 -14.708 -2.902 1.00 88.06 94 GLN A O 1
ATOM 739 N N . SER A 1 95 ? -1.103 -12.779 -4.012 1.00 85.62 95 SER A N 1
ATOM 740 C CA . SER A 1 95 ? -0.195 -13.120 -5.117 1.00 85.62 95 SER A CA 1
ATOM 741 C C . SER A 1 95 ? 1.233 -13.408 -4.639 1.00 85.62 95 SER A C 1
ATOM 743 O O . SER A 1 95 ? 1.899 -14.308 -5.149 1.00 85.62 95 SER A O 1
ATOM 745 N N . ALA A 1 96 ? 1.722 -12.655 -3.649 1.00 81.75 96 ALA A N 1
ATOM 746 C CA . ALA A 1 96 ? 3.036 -12.886 -3.063 1.00 81.75 96 ALA A CA 1
ATOM 747 C C . ALA A 1 96 ? 3.094 -14.241 -2.341 1.00 81.75 96 ALA A C 1
ATOM 749 O O . ALA A 1 96 ? 4.037 -15.001 -2.556 1.00 81.75 96 ALA A O 1
ATOM 750 N N . SER A 1 97 ? 2.088 -14.571 -1.526 1.00 80.69 97 SER A N 1
ATOM 751 C CA . SER A 1 97 ? 1.988 -15.868 -0.851 1.00 80.69 97 SER A CA 1
ATOM 752 C C . SER A 1 97 ? 1.949 -17.036 -1.835 1.00 80.69 97 SER A C 1
ATOM 754 O O . SER A 1 97 ? 2.637 -18.030 -1.603 1.00 80.69 97 SER A O 1
ATOM 756 N N . ASP A 1 98 ? 1.222 -16.907 -2.945 1.00 80.38 98 ASP A N 1
ATOM 757 C CA . ASP A 1 98 ? 1.166 -17.940 -3.986 1.00 80.38 98 ASP A CA 1
ATOM 758 C C . ASP A 1 98 ? 2.528 -18.148 -4.661 1.00 80.38 98 ASP A C 1
ATO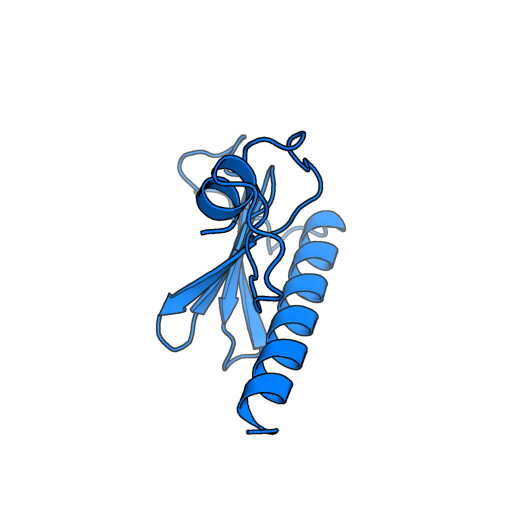M 760 O O . ASP A 1 98 ? 2.953 -19.286 -4.871 1.00 80.38 98 ASP A O 1
ATOM 764 N N . HIS A 1 99 ? 3.272 -17.070 -4.927 1.00 72.88 99 HIS A N 1
ATOM 765 C CA . HIS A 1 99 ? 4.639 -17.159 -5.454 1.00 72.88 99 HIS A CA 1
ATOM 766 C C . HIS A 1 99 ? 5.624 -17.840 -4.491 1.00 72.88 99 HIS A C 1
ATOM 768 O O . HIS A 1 99 ? 6.564 -18.488 -4.950 1.00 72.88 99 HIS A O 1
ATOM 774 N N . TYR A 1 100 ? 5.441 -17.689 -3.176 1.00 67.25 100 TYR A N 1
ATOM 775 C CA . TYR A 1 100 ? 6.281 -18.363 -2.179 1.00 67.25 100 TYR A CA 1
ATOM 776 C C . TYR A 1 100 ? 5.861 -19.815 -1.918 1.00 67.25 100 TYR A C 1
ATOM 778 O O . TYR A 1 100 ? 6.711 -20.614 -1.544 1.00 67.25 100 TYR A O 1
ATOM 786 N N . ARG A 1 101 ? 4.579 -20.159 -2.099 1.00 67.50 101 ARG A N 1
ATOM 787 C CA . ARG A 1 101 ? 4.055 -21.525 -1.916 1.00 67.50 101 ARG A CA 1
ATOM 788 C C . ARG A 1 101 ? 4.297 -22.444 -3.110 1.00 67.50 101 ARG A C 1
ATOM 790 O O . ARG A 1 101 ? 4.472 -23.637 -2.909 1.00 67.50 101 ARG A O 1
ATOM 797 N N . ASN A 1 102 ? 4.294 -21.905 -4.328 1.00 57.78 102 ASN A N 1
ATOM 798 C CA . ASN A 1 102 ? 4.504 -22.673 -5.560 1.00 57.78 102 ASN A CA 1
ATOM 799 C C . ASN A 1 102 ? 5.987 -22.742 -5.979 1.00 57.78 102 ASN A C 1
ATOM 801 O O . ASN A 1 102 ? 6.290 -22.838 -7.170 1.00 57.78 102 ASN A O 1
ATOM 805 N N . ARG A 1 103 ? 6.908 -22.663 -5.013 1.00 47.78 103 ARG A N 1
ATOM 806 C CA . ARG A 1 103 ? 8.346 -22.887 -5.198 1.00 47.78 103 ARG A CA 1
ATOM 807 C C . ARG A 1 103 ? 8.826 -24.055 -4.359 1.00 47.78 103 ARG A C 1
ATOM 809 O O . ARG A 1 103 ? 8.387 -24.145 -3.195 1.00 47.78 103 ARG A O 1
#

Foldseek 3Di:
DQQVCVVVVHPDDDPDPDHHPVDDDDQADWDWDDPDDQWIWIDGNFKIWIAGNVVLGTPFIARCVVCVPRPDGCPVPDDVVVVVSSVVVVVVVVVVVVVVVVD